Protein AF-A0AAQ4DJP7-F1 (afdb_monomer)

Nearest PDB structures (foldseek):
  5ix8-assembly1_A  TM=3.949E-01  e=4.060E-01  Bordetella parapertussis 12822
  1nrx-assembly1_B  TM=3.657E-01  e=6.897E-01  Aspergillus nidulans
  4zjp-assembly1_A  TM=3.842E-01  e=5.031E+00  Actinobacillus succinogenes 130Z
  1drj-assembly1_A  TM=3.898E-01  e=6.557E+00  Escherichia coli
  6hqv-assembly1_B  TM=4.058E-01  e=6.557E+00  Thermochaetoides thermophila DSM 1495

Solvent-accessible surface area (backbone atoms only — not comparable to full-atom values): 6169 Å² total; per-residue (Å²): 108,66,69,60,44,55,76,75,63,70,48,102,90,64,84,86,79,92,76,68,76,66,61,84,56,60,63,60,48,36,73,76,68,46,57,33,60,65,48,81,43,73,64,54,66,83,78,37,91,52,56,68,58,30,54,53,53,53,56,68,41,28,32,86,96,72,38,44,74,50,76,47,64,74,71,94,41,74,64,59,54,51,51,57,54,41,53,76,33,81,90,34,49,86,77,45,130

Structure (mmCIF, N/CA/C/O backbone):
data_AF-A0AAQ4DJP7-F1
#
_entry.id   AF-A0AAQ4DJP7-F1
#
loop_
_atom_site.group_PDB
_atom_site.id
_atom_site.type_symbol
_atom_site.label_atom_id
_atom_site.label_alt_id
_atom_site.label_comp_id
_atom_site.label_asym_id
_atom_site.label_entity_id
_atom_site.label_seq_id
_atom_site.pdbx_PDB_ins_code
_atom_site.Cartn_x
_atom_site.Cartn_y
_atom_site.Cartn_z
_atom_site.occupancy
_atom_site.B_iso_or_equiv
_atom_site.auth_seq_id
_atom_site.auth_comp_id
_atom_site.auth_asym_id
_atom_site.auth_atom_id
_atom_site.pdbx_PDB_model_num
ATOM 1 N N . MET A 1 1 ? -1.229 -13.525 -8.285 1.00 85.25 1 MET A N 1
ATOM 2 C CA . MET A 1 1 ? -1.248 -13.695 -6.813 1.00 85.25 1 MET A CA 1
ATOM 3 C C . MET A 1 1 ? -2.629 -13.460 -6.220 1.00 85.25 1 MET A C 1
ATOM 5 O O . MET A 1 1 ? -3.134 -14.388 -5.611 1.00 85.25 1 MET A O 1
ATOM 9 N N . ILE A 1 2 ? -3.259 -12.295 -6.435 1.00 89.62 2 ILE A N 1
ATOM 10 C CA . ILE A 1 2 ? -4.597 -11.974 -5.891 1.00 89.62 2 ILE A CA 1
ATOM 11 C C . ILE A 1 2 ? -5.643 -13.059 -6.182 1.00 89.62 2 ILE A C 1
ATOM 13 O O . ILE A 1 2 ? -6.298 -13.526 -5.260 1.00 89.62 2 ILE A O 1
ATOM 17 N N . GLU A 1 3 ? -5.755 -13.515 -7.433 1.00 91.69 3 GLU A N 1
ATOM 18 C CA . GLU A 1 3 ? -6.754 -14.529 -7.803 1.00 91.69 3 GLU A CA 1
ATOM 19 C C . GLU A 1 3 ? -6.543 -15.867 -7.080 1.00 91.69 3 GLU A C 1
ATOM 21 O O . GLU A 1 3 ? -7.480 -16.463 -6.562 1.00 91.69 3 GLU A O 1
ATOM 26 N N . TYR A 1 4 ? -5.288 -16.302 -6.959 1.00 93.25 4 TYR A N 1
ATOM 27 C CA . TYR A 1 4 ? -4.952 -17.499 -6.194 1.00 93.25 4 TYR A CA 1
ATOM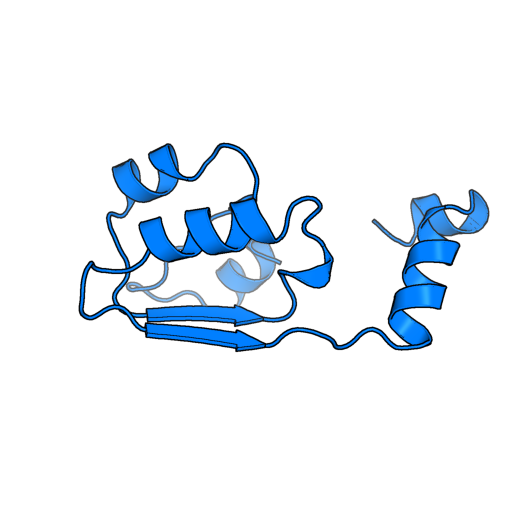 28 C C . TYR A 1 4 ? -5.306 -17.333 -4.710 1.00 93.25 4 TYR A C 1
ATOM 30 O O . TYR A 1 4 ? -5.857 -18.249 -4.106 1.00 93.25 4 TYR A O 1
ATOM 38 N N . ALA A 1 5 ? -5.020 -16.166 -4.124 1.00 93.00 5 ALA A N 1
ATOM 39 C CA . ALA A 1 5 ? -5.335 -15.885 -2.727 1.00 93.00 5 ALA A CA 1
ATOM 40 C C . ALA A 1 5 ? -6.852 -15.886 -2.476 1.00 93.00 5 ALA A C 1
ATOM 42 O O . ALA A 1 5 ? -7.299 -16.525 -1.529 1.00 93.00 5 ALA A O 1
ATOM 43 N N . ARG A 1 6 ? -7.646 -15.286 -3.375 1.00 92.75 6 ARG A N 1
ATOM 44 C CA . ARG A 1 6 ? -9.117 -15.352 -3.330 1.00 92.75 6 ARG A CA 1
ATOM 45 C C . ARG A 1 6 ? -9.626 -16.789 -3.329 1.00 92.75 6 ARG A C 1
ATOM 47 O O . ARG A 1 6 ? -10.484 -17.133 -2.536 1.00 92.75 6 ARG A O 1
ATOM 54 N N . GLN A 1 7 ? -9.075 -17.645 -4.184 1.00 95.12 7 GLN A N 1
ATOM 55 C CA . GLN A 1 7 ? -9.533 -19.032 -4.306 1.00 95.12 7 GLN A CA 1
ATOM 56 C C . GLN A 1 7 ? -9.136 -19.922 -3.118 1.00 95.12 7 GLN A C 1
ATOM 58 O O . GLN A 1 7 ? -9.792 -20.930 -2.874 1.00 95.12 7 GLN A O 1
ATOM 63 N N . ASN A 1 8 ? -8.059 -19.586 -2.401 1.00 96.19 8 ASN A N 1
ATOM 64 C CA . ASN A 1 8 ? -7.447 -20.475 -1.403 1.00 96.19 8 ASN A CA 1
ATOM 65 C C . ASN A 1 8 ? -7.458 -19.919 0.029 1.00 96.19 8 ASN A C 1
ATOM 67 O O . ASN A 1 8 ? -7.022 -20.601 0.955 1.00 96.19 8 ASN A O 1
ATOM 71 N N . SER A 1 9 ? -7.873 -18.673 0.233 1.00 92.44 9 SER A N 1
ATOM 72 C CA . SER A 1 9 ? -7.798 -17.991 1.533 1.00 92.44 9 SER A CA 1
ATOM 73 C C . SER A 1 9 ? -8.987 -17.059 1.766 1.00 92.44 9 SER A C 1
ATOM 75 O O . SER A 1 9 ? -8.853 -16.056 2.463 1.00 92.44 9 SER A O 1
ATOM 77 N N . ASP A 1 10 ? -10.132 -17.375 1.162 1.00 91.44 10 ASP A N 1
ATOM 78 C CA . ASP A 1 10 ? -11.347 -16.579 1.298 1.00 91.44 10 ASP A CA 1
ATOM 79 C C . ASP A 1 10 ? -11.844 -16.544 2.751 1.00 91.44 10 ASP A C 1
ATOM 81 O O . ASP A 1 10 ? -11.896 -17.569 3.437 1.00 91.44 10 ASP A O 1
ATOM 85 N N . HIS A 1 11 ? -12.195 -15.351 3.221 1.00 95.19 11 HIS A N 1
ATOM 86 C CA . HIS A 1 11 ? -12.757 -15.116 4.546 1.00 95.19 11 HIS A CA 1
ATOM 87 C C . HIS A 1 11 ? -13.557 -13.815 4.520 1.00 95.19 11 HIS A C 1
ATOM 89 O O . HIS A 1 11 ? -13.109 -12.822 3.958 1.00 95.19 11 HIS A O 1
ATOM 95 N N . GLU A 1 12 ? -14.678 -13.765 5.238 1.00 94.75 12 GLU A N 1
ATOM 96 C CA . GLU A 1 12 ? -15.574 -12.594 5.322 1.00 94.75 12 GLU A CA 1
ATOM 97 C C . GLU A 1 12 ? -14.911 -11.274 5.771 1.00 94.75 12 GLU A C 1
ATOM 99 O O . GLU A 1 12 ? -15.472 -10.205 5.563 1.00 94.75 12 GLU A O 1
ATOM 104 N N . ASN A 1 13 ? -13.715 -11.340 6.364 1.00 94.06 13 ASN A N 1
ATOM 105 C CA . ASN A 1 13 ? -12.981 -10.189 6.895 1.00 94.06 13 ASN A CA 1
ATOM 106 C C . ASN A 1 13 ? -11.748 -9.851 6.043 1.00 94.06 13 ASN A C 1
ATOM 108 O O . ASN A 1 13 ? -10.904 -9.064 6.469 1.00 94.06 13 ASN A O 1
ATO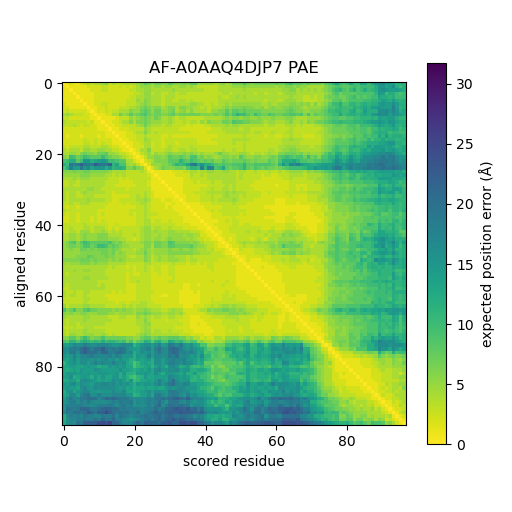M 112 N N . ILE A 1 14 ? -11.598 -10.487 4.878 1.00 93.75 14 ILE A N 1
ATOM 113 C CA . ILE A 1 14 ? -10.464 -10.298 3.979 1.00 93.75 14 ILE A CA 1
ATOM 114 C C . ILE A 1 14 ? -10.986 -9.793 2.639 1.00 93.75 14 ILE A C 1
ATOM 116 O O . ILE A 1 14 ? -11.749 -10.466 1.952 1.00 93.75 14 ILE A O 1
ATOM 120 N N . THR A 1 15 ? -10.498 -8.623 2.240 1.00 92.50 15 THR A N 1
ATOM 121 C CA . THR A 1 15 ? -10.694 -8.077 0.896 1.00 92.50 15 THR A CA 1
ATOM 122 C C . THR A 1 15 ? -9.381 -8.165 0.134 1.00 92.50 15 THR A C 1
ATOM 124 O O . THR A 1 15 ? -8.308 -7.912 0.681 1.00 92.50 15 THR A O 1
ATOM 127 N N . PHE A 1 16 ? -9.460 -8.520 -1.146 1.00 93.06 16 PHE A N 1
ATOM 128 C CA . PHE A 1 16 ? -8.290 -8.628 -2.009 1.00 93.06 16 PHE A CA 1
ATOM 129 C C . PHE A 1 16 ? -8.326 -7.555 -3.090 1.00 93.06 16 PHE A C 1
ATOM 131 O O . PHE A 1 16 ? -9.193 -7.600 -3.968 1.00 93.06 16 PHE A O 1
ATOM 138 N N . GLU A 1 17 ? -7.337 -6.667 -3.082 1.00 89.94 17 GLU A N 1
ATOM 139 C CA . GLU A 1 17 ? -7.171 -5.615 -4.081 1.00 89.94 17 GLU A CA 1
ATOM 140 C C . GLU A 1 17 ? -5.783 -5.614 -4.710 1.00 89.94 17 GLU A C 1
ATOM 142 O O . GLU A 1 17 ? -4.787 -5.986 -4.090 1.00 89.94 17 GLU A O 1
ATOM 147 N N . VAL A 1 18 ? -5.732 -5.185 -5.970 1.00 88.56 18 VAL A N 1
ATOM 148 C CA . VAL A 1 18 ? -4.472 -4.866 -6.635 1.00 88.56 18 VAL A CA 1
ATOM 149 C C . VAL A 1 18 ? -4.137 -3.424 -6.288 1.00 88.56 18 VAL A C 1
ATOM 151 O O . VAL A 1 18 ? -4.935 -2.535 -6.559 1.00 88.56 18 VAL A O 1
ATOM 154 N N . PHE A 1 19 ? -2.960 -3.211 -5.713 1.00 85.94 19 PHE A N 1
ATOM 155 C CA . PHE A 1 19 ? -2.487 -1.893 -5.313 1.00 85.94 19 PHE A CA 1
ATOM 156 C C . PHE A 1 19 ? -1.069 -1.667 -5.836 1.00 85.94 19 PHE A C 1
ATOM 158 O O . PHE A 1 19 ? -0.165 -2.444 -5.512 1.00 85.94 19 PHE A O 1
ATOM 165 N N . ASP A 1 20 ? -0.880 -0.622 -6.647 1.00 82.56 20 ASP A N 1
ATOM 166 C CA . ASP A 1 20 ? 0.440 -0.231 -7.147 1.00 82.56 20 ASP A CA 1
ATOM 167 C C . ASP A 1 20 ? 1.158 0.669 -6.133 1.00 82.56 20 ASP A C 1
ATOM 169 O O . ASP A 1 20 ? 0.953 1.885 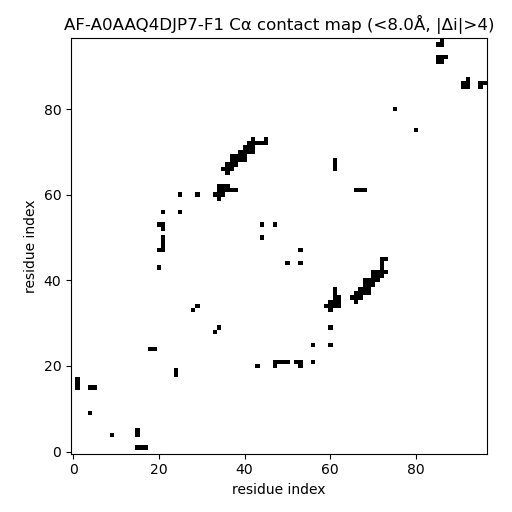-6.036 1.00 82.56 20 ASP A O 1
ATOM 173 N N . PHE A 1 21 ? 2.007 0.043 -5.325 1.00 78.62 21 PHE A N 1
ATOM 174 C CA . PHE A 1 21 ? 2.704 0.717 -4.243 1.00 78.62 21 PHE A CA 1
ATOM 175 C C . PHE A 1 21 ? 3.841 1.613 -4.760 1.00 78.62 21 PHE A C 1
ATOM 177 O O . PHE A 1 21 ? 4.780 1.155 -5.408 1.00 78.62 21 PHE A O 1
ATOM 184 N N . GLY A 1 22 ? 3.785 2.901 -4.409 1.00 69.75 22 GLY A N 1
ATOM 185 C CA . GLY A 1 22 ? 4.681 3.934 -4.945 1.00 69.75 22 GLY A CA 1
ATOM 186 C C . GLY A 1 22 ? 4.172 4.586 -6.239 1.00 69.75 22 GLY A C 1
ATOM 187 O O . GLY A 1 22 ? 4.840 5.482 -6.765 1.00 69.75 22 GLY A O 1
ATOM 188 N N . GLY A 1 23 ? 2.995 4.171 -6.725 1.00 71.62 23 GLY A N 1
ATOM 189 C CA . GLY A 1 23 ? 2.247 4.790 -7.818 1.00 71.62 23 GLY A CA 1
ATOM 190 C C . GLY A 1 23 ? 1.389 5.990 -7.382 1.00 71.62 23 GLY A C 1
ATOM 191 O O . GLY A 1 23 ? 1.713 6.709 -6.428 1.00 71.62 23 GLY A O 1
ATOM 192 N N . GLN A 1 24 ? 0.306 6.252 -8.122 1.00 66.31 24 GLN A N 1
ATOM 193 C CA . GLN A 1 24 ? -0.606 7.386 -7.888 1.00 66.31 24 GLN A CA 1
ATOM 194 C C . GLN A 1 24 ? -1.837 7.028 -7.029 1.00 66.31 24 GLN A C 1
ATOM 196 O O . GLN A 1 24 ? -2.560 7.930 -6.616 1.00 66.31 24 GLN A O 1
ATOM 201 N N . ASP A 1 25 ? -2.015 5.759 -6.660 1.00 79.69 25 ASP A N 1
ATOM 202 C CA . ASP A 1 25 ? -3.304 5.225 -6.180 1.00 79.69 25 ASP A CA 1
ATOM 203 C C . ASP A 1 25 ? -3.526 5.350 -4.655 1.00 79.69 25 ASP A C 1
ATOM 205 O O . ASP A 1 25 ? -4.409 4.717 -4.078 1.00 79.69 25 ASP A O 1
ATOM 209 N N . ILE A 1 26 ? -2.712 6.151 -3.961 1.00 87.56 26 ILE A N 1
ATOM 210 C CA . ILE A 1 26 ? -2.783 6.300 -2.494 1.00 87.56 26 ILE A CA 1
ATOM 211 C C . ILE A 1 26 ? -4.084 6.974 -2.055 1.00 87.56 26 ILE A C 1
ATOM 213 O O . ILE A 1 26 ? -4.684 6.555 -1.068 1.00 87.56 26 ILE A O 1
ATOM 217 N N . GLU A 1 27 ? -4.512 8.023 -2.764 1.00 88.19 27 GLU A N 1
ATOM 218 C CA . GLU A 1 27 ? -5.736 8.749 -2.399 1.00 88.19 27 GLU A CA 1
ATOM 219 C C . GLU A 1 27 ? -6.968 7.855 -2.532 1.00 88.19 27 GLU A C 1
ATOM 221 O O . GLU A 1 27 ? -7.821 7.862 -1.649 1.00 88.19 27 GLU A O 1
ATOM 226 N N . ASP A 1 28 ? -7.028 7.048 -3.593 1.00 89.31 28 ASP A N 1
ATOM 227 C CA . ASP A 1 28 ? -8.139 6.131 -3.843 1.00 89.31 28 ASP A CA 1
ATOM 228 C C . ASP A 1 28 ? -8.200 5.040 -2.769 1.00 89.31 28 ASP A C 1
ATOM 23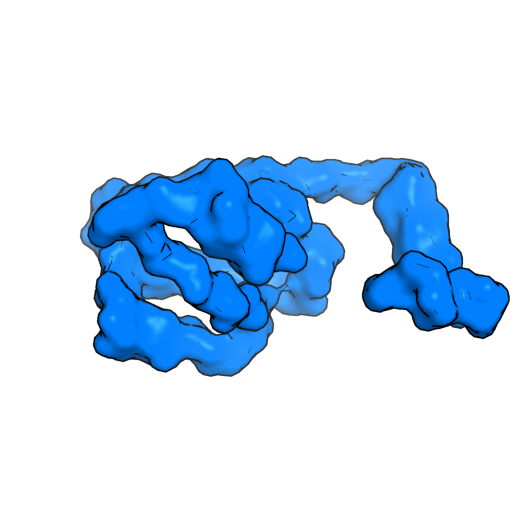0 O O . ASP A 1 28 ? -9.276 4.732 -2.257 1.00 89.31 28 ASP A O 1
ATOM 234 N N . MET A 1 29 ? -7.045 4.511 -2.348 1.00 89.69 29 MET A N 1
ATOM 235 C CA . MET A 1 29 ? -6.967 3.549 -1.246 1.00 89.69 29 MET A CA 1
ATOM 236 C C . MET A 1 29 ? -7.500 4.150 0.065 1.00 89.69 29 MET A C 1
ATOM 238 O O . MET A 1 29 ? -8.315 3.527 0.745 1.00 89.69 29 MET A O 1
ATOM 242 N N . ILE A 1 30 ? -7.096 5.381 0.400 1.00 91.62 30 ILE A N 1
ATOM 243 C CA . ILE A 1 30 ? -7.573 6.074 1.606 1.00 91.62 30 ILE A CA 1
ATOM 244 C C . ILE A 1 30 ? -9.068 6.397 1.496 1.00 91.62 30 ILE A C 1
ATOM 246 O O . ILE A 1 30 ? -9.796 6.266 2.478 1.00 91.62 30 ILE A O 1
ATOM 250 N N . ALA A 1 31 ? -9.551 6.797 0.320 1.00 92.25 31 ALA A N 1
ATOM 251 C CA . ALA A 1 31 ? -10.962 7.101 0.106 1.00 92.25 31 ALA A CA 1
ATOM 252 C C . ALA A 1 31 ? -11.853 5.856 0.243 1.00 92.25 31 ALA A C 1
ATOM 254 O O . ALA A 1 31 ? -12.940 5.944 0.814 1.00 92.25 31 ALA A O 1
ATOM 255 N N . ASN A 1 32 ? -11.386 4.705 -0.247 1.00 92.12 32 ASN A N 1
ATOM 256 C CA . ASN A 1 32 ? -12.149 3.459 -0.235 1.00 92.12 32 ASN A CA 1
ATOM 257 C C . ASN A 1 32 ? -12.081 2.728 1.117 1.00 92.12 32 ASN A C 1
ATOM 259 O O . ASN A 1 32 ? -13.080 2.150 1.543 1.00 92.12 32 ASN A O 1
ATOM 263 N N . TYR A 1 33 ? -10.926 2.757 1.793 1.00 92.50 33 TYR A N 1
ATOM 264 C CA . TYR A 1 33 ? -10.649 1.912 2.964 1.00 92.50 33 TYR A CA 1
ATOM 265 C C . TYR A 1 33 ? -10.245 2.674 4.228 1.00 92.50 33 TYR A C 1
ATOM 267 O O . TYR A 1 33 ? -10.243 2.096 5.314 1.00 92.50 33 TYR A O 1
ATOM 275 N N . GLY A 1 34 ? -9.932 3.965 4.125 1.00 94.25 34 GLY A N 1
ATOM 276 C CA . GLY A 1 34 ? -9.410 4.753 5.236 1.00 94.25 34 GLY A CA 1
ATOM 277 C C . GLY A 1 34 ? -7.939 4.459 5.534 1.00 94.25 34 GLY A C 1
ATOM 278 O O . GLY A 1 34 ? -7.142 4.186 4.636 1.00 94.25 34 GLY A O 1
ATOM 279 N N . THR A 1 35 ? -7.568 4.567 6.810 1.00 96.00 35 THR A N 1
ATOM 280 C CA . THR A 1 35 ? -6.218 4.259 7.298 1.00 96.00 35 THR A CA 1
ATOM 281 C C . THR A 1 35 ? -6.178 2.913 8.007 1.00 96.00 35 THR A C 1
ATOM 283 O O . THR A 1 35 ? -7.187 2.416 8.502 1.00 96.00 35 THR A O 1
ATOM 286 N N . PHE A 1 36 ? -4.981 2.351 8.107 1.00 96.19 36 PHE A N 1
ATOM 287 C CA . PHE A 1 36 ? -4.733 1.035 8.666 1.00 96.19 36 PHE A CA 1
ATOM 288 C C . PHE A 1 36 ? -3.949 1.141 9.970 1.00 96.19 36 PHE A C 1
ATOM 290 O O . PHE A 1 36 ? -2.914 1.807 10.046 1.00 96.19 36 PHE A O 1
ATOM 297 N N . ASP A 1 37 ? -4.389 0.403 10.986 1.00 97.81 37 ASP A N 1
ATOM 298 C CA . ASP A 1 37 ? -3.647 0.297 12.245 1.00 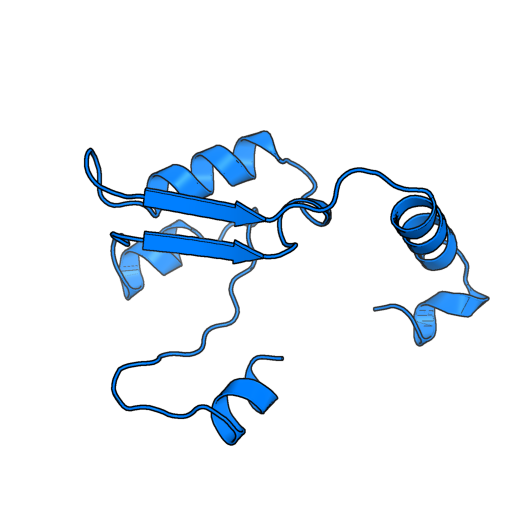97.81 37 ASP A CA 1
ATOM 299 C C . ASP A 1 37 ? -2.360 -0.513 12.079 1.00 97.81 37 ASP A C 1
ATOM 301 O O . ASP A 1 37 ? -1.390 -0.302 12.806 1.00 97.81 37 ASP A O 1
ATOM 305 N N . ARG A 1 38 ? -2.342 -1.453 11.125 1.00 97.25 38 ARG A N 1
ATOM 306 C CA . ARG A 1 38 ? -1.196 -2.323 10.854 1.00 97.25 38 ARG A CA 1
ATOM 307 C C . ARG A 1 38 ? -1.014 -2.555 9.366 1.00 97.25 38 ARG A C 1
ATOM 309 O O . ARG A 1 38 ? -1.942 -3.001 8.696 1.00 97.25 38 ARG A O 1
ATOM 316 N N . ILE A 1 39 ? 0.203 -2.338 8.875 1.00 95.19 39 ILE A N 1
ATOM 317 C CA . ILE A 1 39 ? 0.591 -2.691 7.504 1.00 95.19 39 ILE A CA 1
ATOM 318 C C . ILE A 1 39 ? 1.755 -3.681 7.533 1.00 95.19 39 ILE A C 1
ATOM 320 O O . ILE A 1 39 ? 2.791 -3.430 8.150 1.00 95.19 39 ILE A O 1
ATOM 324 N N . TYR A 1 40 ? 1.604 -4.790 6.811 1.00 94.81 40 TYR A N 1
ATOM 325 C CA . TYR A 1 40 ? 2.651 -5.789 6.614 1.00 94.81 40 TYR A CA 1
ATOM 326 C C . TYR A 1 40 ? 3.098 -5.773 5.153 1.00 94.81 40 TYR A C 1
ATOM 328 O O . TYR A 1 40 ? 2.329 -6.123 4.261 1.00 94.81 40 TYR A O 1
ATOM 336 N N . SER A 1 41 ? 4.343 -5.370 4.901 1.00 91.00 41 SER A N 1
ATOM 337 C CA . SER A 1 41 ? 4.913 -5.290 3.555 1.00 91.00 41 SER A CA 1
ATOM 338 C C . SER A 1 41 ? 6.050 -6.295 3.399 1.00 91.00 41 SER A C 1
ATOM 340 O O . SER A 1 41 ? 7.128 -6.113 3.968 1.00 91.00 41 SER A O 1
ATOM 342 N N . PHE A 1 42 ? 5.839 -7.323 2.576 1.00 90.06 42 PHE A N 1
ATOM 343 C CA . PHE A 1 42 ? 6.827 -8.368 2.304 1.00 90.06 42 PHE A CA 1
ATOM 344 C C . PHE A 1 42 ? 7.381 -8.241 0.893 1.00 90.06 42 PHE A C 1
ATOM 346 O O . PHE A 1 42 ? 6.643 -8.399 -0.074 1.00 90.06 42 PHE A O 1
ATOM 353 N N . LEU A 1 43 ? 8.688 -8.000 0.785 1.00 85.50 43 LEU A N 1
ATOM 354 C CA . LEU A 1 43 ? 9.422 -7.953 -0.478 1.00 85.50 43 LEU A CA 1
ATOM 355 C C . LEU A 1 43 ? 8.747 -7.031 -1.508 1.00 85.50 43 LEU A C 1
ATOM 357 O O . LEU A 1 43 ? 8.589 -7.408 -2.664 1.00 85.50 43 LEU A O 1
ATOM 361 N N . ASN A 1 44 ? 8.321 -5.837 -1.093 1.00 83.31 44 ASN A N 1
ATOM 362 C CA . ASN A 1 44 ? 7.695 -4.872 -2.002 1.00 83.31 44 ASN A CA 1
ATOM 363 C C . ASN A 1 44 ? 8.646 -3.720 -2.364 1.00 83.31 44 ASN A C 1
ATOM 365 O O . ASN A 1 44 ? 8.750 -3.308 -3.515 1.00 83.31 44 ASN A O 1
ATOM 369 N N . PHE A 1 45 ? 9.411 -3.232 -1.383 1.00 81.81 45 PHE A N 1
ATOM 370 C CA . PHE A 1 45 ? 10.223 -2.021 -1.527 1.00 81.81 45 PHE A CA 1
ATOM 371 C C . PHE A 1 45 ? 11.370 -2.141 -2.537 1.00 81.81 45 PHE A C 1
ATOM 373 O O . PHE A 1 45 ? 11.773 -1.126 -3.098 1.00 81.81 45 PHE A O 1
ATOM 380 N N . GLN A 1 46 ? 11.877 -3.345 -2.819 1.00 77.56 46 GLN A N 1
ATOM 381 C CA . GLN A 1 46 ? 12.944 -3.526 -3.809 1.00 77.56 46 GLN A CA 1
ATOM 382 C C . GLN A 1 46 ? 12.482 -3.305 -5.260 1.00 77.56 46 GLN A C 1
ATOM 384 O O . GLN A 1 46 ? 13.319 -3.102 -6.133 1.00 77.56 46 GLN A O 1
ATOM 389 N N . GLY A 1 47 ? 11.171 -3.350 -5.528 1.00 73.44 47 GLY A N 1
ATOM 390 C CA . GLY A 1 47 ? 10.601 -3.052 -6.846 1.00 73.44 47 GLY A CA 1
ATOM 391 C C . GLY A 1 47 ? 10.267 -1.572 -7.054 1.00 73.44 47 GLY A C 1
ATOM 392 O O . GLY A 1 47 ? 9.933 -1.170 -8.168 1.00 73.44 47 GLY A O 1
ATOM 393 N N . VAL A 1 48 ? 10.353 -0.747 -6.004 1.00 80.81 48 VAL A N 1
ATOM 394 C CA . VAL A 1 48 ? 9.903 0.647 -6.059 1.00 80.81 48 VAL A CA 1
ATOM 395 C C . VAL A 1 48 ? 11.015 1.565 -6.564 1.00 80.81 48 VAL A C 1
ATOM 397 O O . VAL A 1 48 ? 12.122 1.582 -6.030 1.00 80.81 48 VAL A O 1
ATOM 400 N N . LYS A 1 49 ? 10.705 2.380 -7.580 1.00 80.31 49 LYS A N 1
ATOM 401 C CA . LYS A 1 49 ? 11.662 3.325 -8.186 1.00 80.31 49 LYS A CA 1
ATOM 402 C C . LYS A 1 49 ? 12.028 4.487 -7.262 1.00 80.31 49 LYS A C 1
ATOM 404 O O . LYS A 1 49 ? 13.189 4.878 -7.207 1.00 80.31 49 LYS A O 1
ATOM 409 N N . ASP A 1 50 ? 11.043 5.040 -6.554 1.00 85.81 50 ASP A N 1
ATOM 410 C CA . ASP A 1 50 ? 11.234 6.126 -5.588 1.00 85.81 50 ASP A CA 1
ATOM 411 C C . ASP A 1 50 ? 10.885 5.638 -4.182 1.00 85.81 50 ASP A C 1
ATOM 413 O O . ASP A 1 50 ? 9.753 5.755 -3.707 1.00 85.81 50 ASP A O 1
ATOM 417 N N . GLY A 1 51 ? 11.884 5.071 -3.504 1.00 84.88 51 GLY A N 1
ATOM 418 C CA . GLY A 1 51 ? 11.712 4.561 -2.148 1.00 84.88 51 GLY A CA 1
ATOM 419 C C . GLY A 1 51 ? 11.274 5.639 -1.154 1.00 84.88 51 GLY A C 1
ATOM 420 O O . GLY A 1 51 ? 10.487 5.348 -0.260 1.00 84.88 51 GLY A O 1
ATOM 421 N N . ARG A 1 52 ? 11.718 6.898 -1.308 1.00 87.94 52 ARG A N 1
ATOM 422 C CA . ARG A 1 52 ? 11.319 7.984 -0.397 1.00 87.94 52 ARG A CA 1
ATOM 423 C C . ARG A 1 52 ? 9.828 8.263 -0.531 1.00 87.94 52 ARG A C 1
ATOM 425 O O . ARG A 1 52 ? 9.151 8.325 0.494 1.00 87.94 52 ARG A O 1
ATOM 432 N N . LYS A 1 53 ? 9.329 8.412 -1.763 1.00 87.81 53 LYS A N 1
ATOM 433 C CA . LYS A 1 53 ? 7.890 8.551 -2.010 1.00 87.81 53 LYS A CA 1
ATOM 434 C C . LYS A 1 53 ? 7.131 7.361 -1.430 1.00 87.81 53 LYS A C 1
ATOM 436 O O . LYS A 1 53 ? 6.168 7.582 -0.713 1.00 87.81 53 LYS A O 1
ATOM 441 N N . ALA A 1 54 ? 7.621 6.138 -1.623 1.00 88.19 54 ALA A N 1
ATOM 442 C CA . ALA A 1 54 ? 6.994 4.926 -1.095 1.00 88.19 54 ALA A CA 1
ATOM 443 C C . ALA A 1 54 ? 6.838 4.932 0.437 1.00 88.19 54 ALA A C 1
ATOM 445 O O . ALA A 1 54 ? 5.785 4.576 0.956 1.00 88.19 54 ALA A O 1
ATOM 446 N N . TYR A 1 55 ? 7.863 5.369 1.177 1.00 89.94 55 TYR A N 1
ATOM 447 C CA . TYR A 1 55 ? 7.775 5.497 2.637 1.00 89.94 55 TYR A CA 1
ATOM 448 C C . TYR A 1 55 ? 6.825 6.617 3.079 1.00 89.94 55 TYR A C 1
ATOM 450 O O . TYR A 1 55 ? 6.134 6.462 4.085 1.00 89.94 55 TYR A O 1
ATOM 458 N N . VAL A 1 56 ? 6.783 7.737 2.349 1.00 90.88 56 VAL A N 1
ATOM 459 C CA . VAL A 1 56 ? 5.824 8.826 2.611 1.00 90.88 56 VAL A CA 1
ATOM 460 C C . VAL A 1 56 ? 4.398 8.347 2.360 1.00 90.88 56 VAL A C 1
ATOM 462 O O . VAL A 1 56 ? 3.520 8.544 3.185 1.00 90.88 56 VAL A O 1
ATOM 465 N N . ASP A 1 57 ? 4.174 7.673 1.248 1.00 90.25 57 ASP A N 1
ATOM 466 C CA . ASP A 1 57 ? 2.899 7.085 0.869 1.00 90.25 57 ASP A CA 1
ATOM 467 C C . ASP A 1 57 ? 2.422 6.049 1.900 1.00 90.25 57 ASP A C 1
ATOM 469 O O . ASP A 1 57 ? 1.290 6.113 2.377 1.00 90.25 57 ASP A O 1
ATOM 473 N N . LEU A 1 58 ? 3.313 5.154 2.330 1.00 91.06 58 LEU A N 1
ATOM 474 C CA . LEU A 1 58 ? 3.035 4.183 3.386 1.00 91.06 58 LEU A CA 1
ATOM 475 C C . LEU A 1 58 ? 2.626 4.853 4.702 1.00 91.06 58 LEU A C 1
ATOM 477 O O . LEU A 1 58 ? 1.697 4.390 5.358 1.00 91.06 58 LEU A O 1
ATOM 481 N N . SER A 1 59 ? 3.302 5.934 5.104 1.00 92.12 59 SER A N 1
ATOM 482 C CA . SER A 1 59 ? 2.979 6.611 6.364 1.00 92.12 59 SER A CA 1
ATOM 483 C C . SER A 1 59 ? 1.611 7.287 6.333 1.00 92.12 59 SER A C 1
ATOM 485 O O . SER A 1 59 ? 0.960 7.377 7.369 1.00 92.12 59 SER A O 1
ATOM 487 N N . ARG A 1 60 ? 1.141 7.702 5.151 1.00 93.12 60 ARG A N 1
ATOM 488 C CA . ARG A 1 60 ? -0.205 8.258 4.953 1.00 93.12 60 ARG A CA 1
ATOM 489 C C . ARG A 1 60 ? -1.307 7.207 5.054 1.00 93.12 60 ARG A C 1
ATOM 491 O O . ARG A 1 60 ? -2.426 7.555 5.411 1.00 93.12 60 ARG A O 1
ATOM 498 N N . LEU A 1 61 ? -0.993 5.950 4.743 1.00 93.38 61 LEU A N 1
ATOM 499 C CA . LEU A 1 61 ? -1.920 4.829 4.901 1.00 93.38 61 LEU A CA 1
ATOM 500 C C . LEU A 1 61 ? -2.047 4.375 6.359 1.00 93.38 61 LEU A C 1
ATOM 502 O O . LEU A 1 61 ? -3.009 3.693 6.689 1.00 93.38 61 LEU A O 1
ATOM 506 N N . LEU A 1 62 ? -1.105 4.724 7.237 1.00 96.44 62 LEU A N 1
ATOM 507 C CA . LEU A 1 62 ? -1.155 4.340 8.647 1.00 96.44 62 LEU A CA 1
ATOM 508 C C . LEU A 1 62 ? -2.061 5.265 9.462 1.00 96.44 62 LEU A C 1
ATOM 510 O O . LEU A 1 62 ? -2.091 6.477 9.246 1.00 96.44 62 LEU A O 1
ATOM 514 N N . THR A 1 63 ? -2.745 4.700 10.461 1.00 97.31 63 THR A N 1
ATOM 515 C CA . THR A 1 63 ? -3.496 5.486 11.447 1.00 97.31 63 THR A CA 1
ATOM 516 C C . THR A 1 63 ? -2.561 6.505 12.123 1.00 97.31 63 THR A C 1
ATOM 518 O O . THR A 1 63 ? -1.545 6.110 12.711 1.00 97.31 63 THR A O 1
ATOM 521 N N . PRO A 1 64 ? -2.867 7.818 12.080 1.00 95.69 64 PRO A N 1
ATOM 522 C CA . PRO A 1 64 ? -1.979 8.841 12.620 1.00 95.69 64 PRO A CA 1
ATOM 523 C C . PRO A 1 64 ? -1.701 8.655 14.118 1.00 95.69 64 PRO A C 1
ATOM 525 O O . PRO A 1 64 ? -2.609 8.669 14.943 1.00 95.69 64 PRO A O 1
ATOM 528 N N . GLY A 1 65 ? -0.423 8.514 14.476 1.00 94.62 65 GLY A N 1
ATOM 529 C CA . GLY A 1 65 ? 0.042 8.448 15.867 1.00 94.62 65 GLY A CA 1
ATOM 530 C C . GLY A 1 65 ? 0.004 7.064 16.526 1.00 94.62 65 GLY A C 1
ATOM 531 O O . GLY A 1 65 ? 0.674 6.891 17.541 1.00 94.62 65 GLY A O 1
ATOM 532 N N . SER A 1 66 ? -0.711 6.086 15.962 1.00 95.50 66 SER A N 1
ATOM 533 C CA . SER A 1 66 ? -0.815 4.725 16.523 1.00 95.50 66 SER A CA 1
ATOM 534 C C . SER A 1 66 ? -0.553 3.593 15.530 1.00 95.50 66 SER A C 1
ATOM 536 O O . SER A 1 66 ? -0.448 2.447 15.957 1.00 95.50 66 SER A O 1
ATOM 538 N N . GLY A 1 67 ? -0.474 3.883 14.230 1.00 96.94 67 GLY A N 1
ATOM 539 C CA . GLY A 1 67 ? -0.260 2.869 13.206 1.00 96.94 67 GLY A CA 1
ATOM 540 C C . GLY A 1 67 ? 1.137 2.250 13.264 1.00 96.94 67 GLY A C 1
ATOM 541 O O . GLY A 1 67 ? 2.140 2.941 13.453 1.00 96.94 67 GLY A O 1
ATOM 542 N N . GLU A 1 68 ? 1.201 0.941 13.050 1.00 97.00 68 GLU A N 1
ATOM 543 C CA . GLU A 1 68 ? 2.436 0.162 13.041 1.00 97.00 68 GLU A CA 1
ATOM 544 C C . GLU A 1 68 ? 2.685 -0.435 11.654 1.00 97.00 68 GLU A C 1
ATOM 546 O O . GLU A 1 68 ? 1.765 -0.881 10.965 1.00 97.00 68 GLU A O 1
ATOM 551 N N . CYS A 1 69 ? 3.949 -0.500 11.237 1.00 95.44 69 CYS A N 1
ATOM 552 C CA . CYS A 1 69 ? 4.311 -1.176 9.999 1.00 95.44 69 CYS A CA 1
ATOM 553 C C . CYS A 1 69 ? 5.478 -2.136 10.198 1.00 95.44 69 CYS A C 1
ATOM 555 O O . CYS A 1 69 ? 6.509 -1.777 10.768 1.00 95.44 69 CYS A O 1
ATOM 557 N N . LEU A 1 70 ? 5.318 -3.352 9.673 1.00 95.25 70 LEU A N 1
ATOM 558 C CA . LEU A 1 70 ? 6.399 -4.312 9.506 1.00 95.25 70 LEU A CA 1
ATOM 559 C C . LEU A 1 70 ? 6.806 -4.350 8.035 1.00 95.25 70 LEU A C 1
ATOM 561 O O . LEU A 1 70 ? 6.006 -4.699 7.164 1.00 95.25 70 LEU A O 1
ATOM 565 N N . ILE A 1 71 ? 8.077 -4.054 7.775 1.00 91.75 71 ILE A N 1
ATOM 566 C CA . ILE A 1 71 ? 8.657 -4.105 6.435 1.00 91.75 71 ILE A CA 1
ATOM 567 C C . ILE A 1 71 ? 9.712 -5.200 6.413 1.00 91.75 71 ILE A C 1
ATOM 569 O O . ILE A 1 71 ? 10.741 -5.108 7.080 1.00 91.75 71 ILE A O 1
ATOM 573 N N . PHE A 1 72 ? 9.464 -6.228 5.612 1.00 89.69 72 PHE A N 1
ATOM 574 C CA . PHE A 1 72 ? 10.456 -7.234 5.274 1.00 89.69 72 PHE A CA 1
ATOM 575 C C . PHE A 1 72 ? 10.990 -6.930 3.877 1.00 89.69 72 PHE A C 1
ATOM 577 O O . PHE A 1 72 ? 10.318 -7.184 2.879 1.00 89.69 72 PHE A O 1
ATOM 584 N N . SER A 1 73 ? 12.186 -6.351 3.804 1.00 81.44 73 SER A N 1
ATOM 585 C CA . SER A 1 73 ? 12.842 -6.031 2.536 1.00 81.44 73 SER A CA 1
ATOM 586 C C . SER A 1 73 ? 13.993 -6.990 2.273 1.00 81.44 73 SER A C 1
ATOM 588 O O . SER A 1 73 ? 14.744 -7.340 3.184 1.00 81.44 73 SER A O 1
ATOM 590 N N . GLY A 1 74 ? 14.172 -7.362 1.007 1.00 74.44 74 GLY A N 1
ATOM 591 C CA . GLY A 1 74 ? 15.414 -7.984 0.572 1.00 74.44 74 GLY A CA 1
ATOM 592 C C . GLY A 1 74 ? 16.557 -6.978 0.697 1.00 74.44 74 GLY A C 1
ATOM 593 O O . GLY A 1 74 ? 16.424 -5.831 0.269 1.00 74.44 74 GLY A O 1
ATOM 594 N N . VAL A 1 75 ? 17.671 -7.397 1.293 1.00 70.50 75 VAL A N 1
ATOM 595 C CA . VAL A 1 75 ? 18.949 -6.687 1.159 1.00 70.50 75 VAL A CA 1
ATOM 596 C C . VAL A 1 75 ? 19.480 -6.957 -0.245 1.00 70.50 75 VAL A C 1
ATOM 598 O O . VAL A 1 75 ? 19.320 -8.081 -0.735 1.00 70.50 75 VAL A O 1
ATOM 601 N N . SER A 1 76 ? 20.111 -5.963 -0.876 1.00 68.00 76 SER A N 1
ATOM 602 C CA . SER A 1 76 ? 20.804 -6.166 -2.150 1.00 68.00 76 SER A CA 1
ATOM 603 C C . SER A 1 76 ? 21.750 -7.357 -2.023 1.00 68.00 76 SER A C 1
ATOM 605 O O . SER A 1 76 ? 22.604 -7.417 -1.136 1.00 68.00 76 SER A O 1
ATOM 607 N N . ASN A 1 77 ? 21.536 -8.354 -2.869 1.00 71.50 77 ASN A N 1
ATOM 608 C CA . ASN A 1 77 ? 22.320 -9.571 -2.894 1.00 71.50 77 ASN A CA 1
ATOM 609 C C . ASN A 1 77 ? 22.573 -9.983 -4.345 1.00 71.50 77 ASN A C 1
ATOM 611 O O . ASN A 1 77 ? 21.898 -9.542 -5.274 1.00 71.50 77 ASN A O 1
ATOM 615 N N . SER A 1 78 ? 23.554 -10.858 -4.545 1.00 79.31 78 SER A N 1
ATOM 616 C CA . SER A 1 78 ? 23.954 -11.289 -5.886 1.00 79.31 78 SER A CA 1
ATOM 617 C C . SER A 1 78 ? 22.805 -11.908 -6.688 1.00 79.31 78 SER A C 1
ATOM 619 O O . SER A 1 78 ? 22.812 -11.824 -7.915 1.00 79.31 78 SER A O 1
ATOM 621 N N . PHE A 1 79 ? 21.802 -12.488 -6.022 1.00 78.19 79 PHE A N 1
ATOM 622 C CA . PHE A 1 79 ? 20.608 -13.000 -6.683 1.00 78.19 79 PHE A CA 1
ATOM 623 C C . PHE A 1 79 ? 19.706 -11.871 -7.197 1.00 78.19 79 PHE A C 1
ATOM 625 O O . PHE A 1 79 ? 19.299 -11.925 -8.354 1.00 78.19 79 PHE A O 1
ATOM 632 N N . THR A 1 80 ? 19.430 -10.832 -6.400 1.00 73.00 80 THR A N 1
ATOM 633 C CA . THR A 1 80 ? 18.625 -9.684 -6.860 1.00 73.00 80 THR A CA 1
ATOM 634 C C . THR A 1 80 ? 19.303 -8.942 -8.009 1.00 73.00 80 THR A C 1
ATOM 636 O O . THR A 1 80 ? 18.635 -8.573 -8.971 1.00 73.00 80 THR A O 1
ATOM 639 N N . ASP A 1 81 ? 20.629 -8.804 -7.962 1.00 77.50 81 ASP A N 1
ATOM 640 C CA . ASP A 1 81 ? 21.397 -8.152 -9.026 1.00 77.50 81 ASP A CA 1
ATOM 641 C C . ASP A 1 81 ? 21.364 -8.975 -10.318 1.00 77.50 81 ASP A C 1
ATOM 643 O O . ASP A 1 81 ? 21.089 -8.445 -11.396 1.00 77.50 81 ASP A O 1
ATOM 647 N N . ALA A 1 82 ? 21.586 -10.291 -10.218 1.00 83.38 82 ALA A N 1
ATOM 648 C CA . ALA A 1 82 ? 21.482 -11.196 -11.357 1.00 83.38 82 ALA A CA 1
ATOM 649 C C . ALA A 1 82 ? 20.068 -11.191 -11.951 1.00 83.38 82 ALA A C 1
ATOM 651 O O . ALA A 1 82 ? 19.917 -11.137 -13.171 1.00 83.38 82 ALA A O 1
ATOM 652 N N . TRP A 1 83 ? 19.036 -11.189 -11.105 1.00 78.94 83 TRP A N 1
ATOM 653 C CA . TRP A 1 83 ? 17.643 -11.155 -11.535 1.00 78.94 83 TRP A CA 1
ATOM 654 C C . TRP A 1 83 ? 17.308 -9.869 -12.304 1.00 78.94 83 TRP A C 1
ATOM 656 O O . TRP A 1 83 ? 16.752 -9.940 -13.401 1.00 78.94 83 TRP A O 1
ATOM 666 N N . MET A 1 84 ? 17.738 -8.707 -11.800 1.00 77.56 84 MET A N 1
ATOM 667 C CA . MET A 1 84 ? 17.591 -7.430 -12.507 1.00 77.56 84 MET A CA 1
ATOM 668 C C . MET A 1 84 ? 18.332 -7.418 -13.850 1.00 77.56 84 MET A C 1
ATOM 670 O O . MET A 1 84 ? 17.784 -6.956 -14.849 1.00 77.56 84 MET A O 1
ATOM 674 N N . GLN A 1 85 ? 19.557 -7.951 -13.906 1.00 83.19 85 GLN A N 1
ATOM 675 C CA . GLN A 1 85 ? 20.319 -8.048 -15.157 1.00 83.19 85 GLN A CA 1
ATOM 676 C C . GLN A 1 85 ? 19.637 -8.971 -16.169 1.00 83.19 85 GLN A C 1
ATOM 678 O O . GLN A 1 85 ? 19.573 -8.642 -17.351 1.00 83.19 85 GLN A O 1
ATOM 683 N N . MET A 1 86 ? 19.089 -10.103 -15.720 1.00 86.31 86 MET A N 1
ATOM 684 C CA . MET A 1 86 ? 18.339 -11.012 -16.586 1.00 86.31 86 MET A CA 1
ATOM 685 C C . MET A 1 86 ? 17.112 -10.327 -17.188 1.00 86.31 86 MET A C 1
ATOM 687 O O . MET A 1 86 ? 16.848 -10.515 -18.371 1.00 86.31 86 MET A O 1
ATOM 691 N N . HIS A 1 87 ? 16.407 -9.493 -16.423 1.00 79.25 87 HIS A N 1
ATOM 692 C CA . HIS A 1 87 ? 15.228 -8.770 -16.902 1.00 79.25 87 HIS A CA 1
ATOM 693 C C . HIS A 1 87 ? 15.533 -7.803 -18.071 1.00 79.25 87 HIS A C 1
ATOM 695 O O . HIS A 1 87 ? 14.678 -7.538 -18.915 1.00 79.25 87 HIS A O 1
ATOM 701 N N . LEU A 1 88 ? 16.780 -7.331 -18.186 1.00 81.50 88 LEU A N 1
ATOM 702 C CA . LEU A 1 88 ? 17.245 -6.493 -19.299 1.00 81.50 88 LEU A CA 1
ATOM 703 C C . LEU A 1 88 ? 17.635 -7.290 -20.557 1.00 81.50 88 LEU A C 1
ATOM 705 O O . LEU A 1 88 ? 17.878 -6.694 -21.605 1.00 81.50 88 LEU A O 1
ATOM 709 N N . MET A 1 89 ? 17.715 -8.620 -20.480 1.00 87.94 89 MET A N 1
ATOM 710 C CA . MET A 1 89 ? 18.129 -9.473 -21.595 1.00 87.94 89 MET A CA 1
ATOM 711 C C . MET A 1 89 ? 16.921 -9.984 -22.385 1.00 87.94 89 MET A C 1
ATOM 713 O O . MET A 1 89 ? 16.006 -10.591 -21.828 1.00 87.94 89 MET A O 1
ATOM 717 N N . ASP A 1 90 ? 16.977 -9.874 -23.715 1.00 86.50 90 ASP A N 1
ATOM 718 C CA . ASP A 1 90 ? 15.885 -10.311 -24.599 1.00 86.50 90 ASP A CA 1
ATOM 719 C C . ASP A 1 90 ? 15.512 -11.790 -24.436 1.00 86.50 90 ASP A C 1
ATOM 72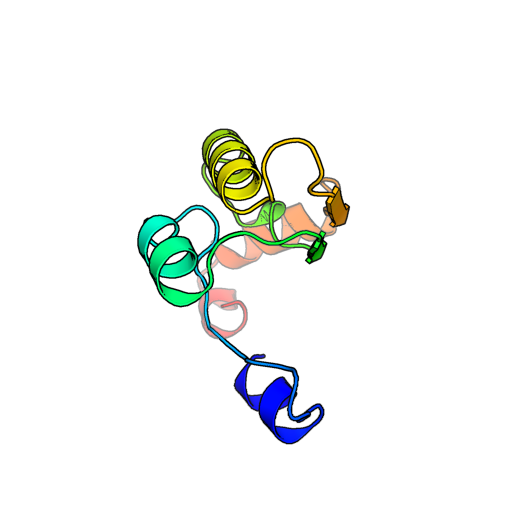1 O O . ASP A 1 90 ? 14.342 -12.151 -24.537 1.00 86.50 90 ASP A O 1
ATOM 725 N N . ARG A 1 91 ? 16.488 -12.649 -24.112 1.00 86.12 91 ARG A N 1
ATOM 726 C CA . ARG A 1 91 ? 16.258 -14.081 -23.859 1.00 86.12 91 ARG A CA 1
ATOM 727 C C . ARG A 1 91 ? 15.296 -14.333 -22.692 1.00 86.12 91 ARG A C 1
ATOM 729 O O . ARG A 1 91 ? 14.597 -15.341 -22.707 1.00 86.12 91 ARG A O 1
ATOM 736 N N . TRP A 1 92 ? 15.286 -13.469 -21.680 1.00 83.25 92 TRP A N 1
ATOM 737 C CA . TRP A 1 92 ? 14.563 -13.709 -20.428 1.00 83.25 92 TRP A CA 1
ATOM 738 C C . TRP A 1 92 ? 13.297 -12.861 -20.278 1.00 83.25 92 TRP A C 1
ATOM 740 O O . TRP A 1 92 ? 12.484 -13.157 -19.405 1.00 83.25 92 TRP A O 1
ATOM 750 N N . ARG A 1 93 ? 13.072 -11.891 -21.175 1.00 75.31 93 ARG A N 1
ATOM 751 C CA . ARG A 1 93 ? 11.885 -11.015 -21.204 1.00 75.31 93 ARG A CA 1
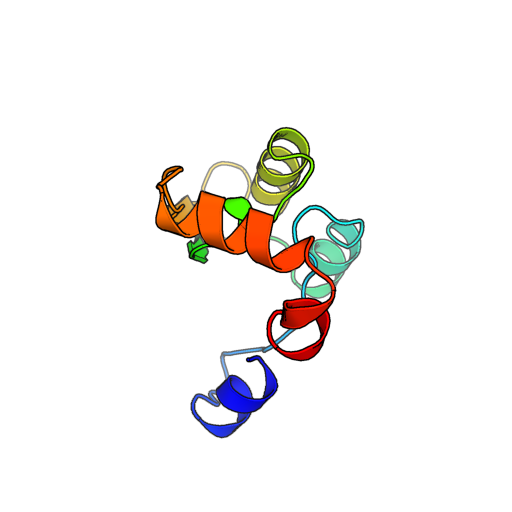ATOM 752 C C . ARG A 1 93 ? 10.535 -11.738 -21.227 1.00 75.31 93 ARG A C 1
ATOM 754 O O . ARG A 1 93 ? 9.537 -11.154 -20.839 1.00 75.31 93 ARG A O 1
ATOM 761 N N . GLN A 1 94 ? 10.481 -12.977 -21.717 1.00 77.62 94 GLN A N 1
ATOM 762 C CA . GLN A 1 94 ? 9.238 -13.763 -21.776 1.00 77.62 94 GLN A CA 1
ATOM 763 C C . GLN A 1 94 ? 8.999 -14.628 -20.532 1.00 77.62 94 GLN A C 1
ATOM 765 O O . GLN A 1 94 ? 7.916 -15.182 -20.372 1.00 77.62 94 GLN A O 1
ATOM 770 N N . VAL A 1 95 ? 10.016 -14.793 -19.684 1.00 77.44 95 VAL A N 1
ATOM 771 C CA . VAL A 1 95 ? 9.992 -15.701 -18.525 1.00 77.44 95 VAL A CA 1
ATOM 772 C C .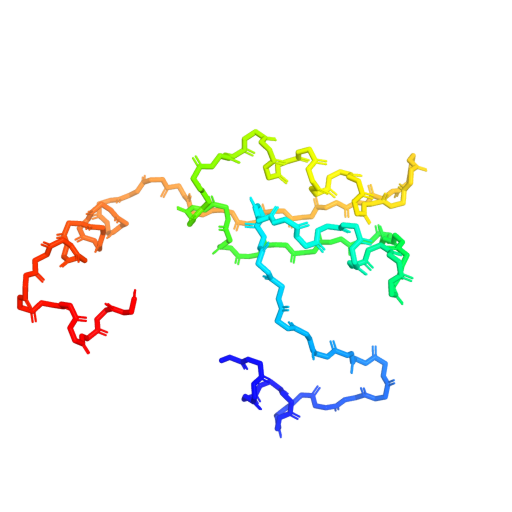 VAL A 1 95 ? 9.954 -14.915 -17.221 1.00 77.44 95 VAL A C 1
ATOM 774 O O . VAL A 1 95 ? 9.348 -15.355 -16.248 1.00 77.44 95 VAL A O 1
ATOM 777 N N . ILE A 1 96 ? 10.612 -13.758 -17.203 1.00 66.19 96 ILE A N 1
ATOM 778 C CA . ILE A 1 96 ? 10.685 -12.878 -16.047 1.00 66.19 96 ILE A CA 1
ATOM 779 C C . ILE A 1 96 ? 9.7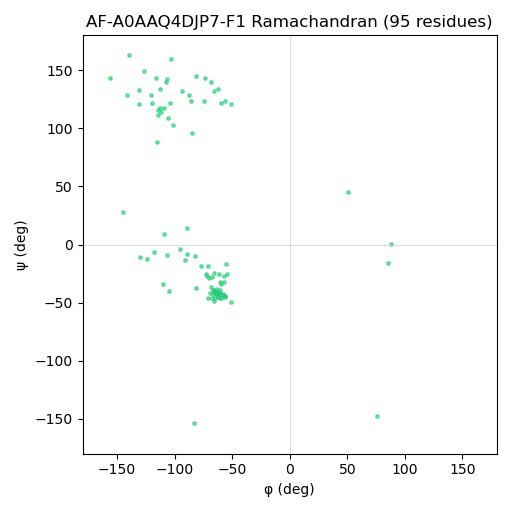75 -11.676 -16.332 1.00 66.19 96 ILE A C 1
ATOM 781 O O . ILE A 1 96 ? 10.135 -10.894 -17.216 1.00 66.19 96 ILE A O 1
ATOM 785 N N . PRO A 1 97 ? 8.619 -11.568 -15.647 1.00 57.03 97 PRO A N 1
ATOM 786 C CA . PRO A 1 97 ? 7.651 -10.490 -15.843 1.00 57.03 97 PRO A CA 1
ATOM 787 C C . PRO A 1 97 ? 8.203 -9.129 -15.440 1.00 57.03 97 PRO A C 1
ATOM 789 O O . PRO A 1 97 ? 9.088 -9.094 -14.553 1.00 57.03 97 PRO A O 1
#

Foldseek 3Di:
DQVVCCVPPDDPVDDGDDDDQQDDCLVVCCVVPNADQEEEAAADQVPHPDNVSRVVSNQRNHDPPRHDYDHHHDDDDPVSVVLVVLCVDPVCVVPRD

pLDDT: mean 86.58, std 8.61, range [57.03, 97.81]

Sequence (97 aa):
MIEYARQNSDHENITFEVFDFGGQDIEDMIANYGTFDRIYSFLNFQGVKDGRKAYVDLSRLLTPGSGECLIFSGVSNSFTDAWMQMHLMDRWRQVIP

Radius of gyration: 15.98 Å; Cα contacts (8 Å, |Δi|>4): 79; chains: 1; bounding box: 40×29×41 Å

Organism: Amblyomma americanum (NCBI:txid6943)

InterPro domains:
  IPR013216 Methyltransferase type 11 [PF08241] (1-65)
  IPR029063 S-adenosyl-L-methionine-dependent methyltransferase superfamily [G3DSA:3.40.50.150] (1-95)
  IPR029063 S-adenosyl-L-methionine-dependent methyltransferase superfamily [SSF53335] (1-92)

Secondary structure (DSSP, 8-state):
-HHHHHHHS--TT-------TTSSTHHHHHHHH--BSEEEEES-GGG-S-HHHHHHHHHHHBPTTT-EEEEE-PPP-HHHHHHHHHHTSTTTTTT--

Mean predicted aligned error: 6.86 Å